Protein AF-A0A4U1CIT0-F1 (afdb_monomer)

Organism: NCBI:txid2571272

Mean predicted aligned error: 19.29 Å

Sequence (82 aa):
MENHKTPKPGSSEYNIEKTESLTTPKFNSTTERRESGELPATENLNDQSDTQERTTEKGPSKPDLGNERRDDEEQREKLITP

Secondary structure (DSSP, 8-state):
-----PPPTTSTT--GGGTHHHH-------GGGT--SSPPPP--TT------------PPPPP--SSPPPTTHHHHHHTT--

pLDDT: mean 70.43, std 9.64, range [40.16, 84.25]

Structure (mmCIF, N/CA/C/O backbone):
data_AF-A0A4U1CIT0-F1
#
_entry.id   AF-A0A4U1CIT0-F1
#
loop_
_atom_site.group_PDB
_atom_site.id
_atom_site.type_symbol
_atom_site.label_atom_id
_atom_site.label_alt_id
_atom_site.label_comp_id
_atom_site.label_asym_id
_atom_site.label_entity_id
_atom_site.label_seq_id
_atom_site.pdbx_PDB_ins_code
_atom_site.Cartn_x
_atom_site.Cartn_y
_atom_site.Cartn_z
_atom_site.occupancy
_atom_site.B_iso_or_equiv
_atom_site.auth_seq_id
_atom_site.auth_comp_id
_atom_site.auth_asym_id
_atom_site.auth_atom_id
_atom_site.pdbx_PDB_model_num
ATOM 1 N N . MET A 1 1 ? -0.418 -12.460 -2.985 1.00 40.16 1 MET A N 1
ATOM 2 C CA . MET A 1 1 ? -1.345 -11.327 -2.783 1.00 40.16 1 MET A CA 1
ATOM 3 C C . MET A 1 1 ? -2.749 -11.873 -2.930 1.00 40.16 1 MET A C 1
ATOM 5 O O . MET A 1 1 ? -3.055 -12.419 -3.983 1.00 40.16 1 MET A O 1
ATOM 9 N N . GLU A 1 2 ? -3.554 -11.852 -1.870 1.00 48.53 2 GLU A N 1
ATOM 10 C CA . GLU A 1 2 ? -4.959 -12.245 -1.994 1.00 48.53 2 GLU A CA 1
ATOM 11 C C . GLU A 1 2 ? -5.692 -11.220 -2.861 1.00 48.53 2 GLU A C 1
ATOM 13 O O . GLU A 1 2 ? -5.602 -10.015 -2.638 1.00 48.53 2 GLU 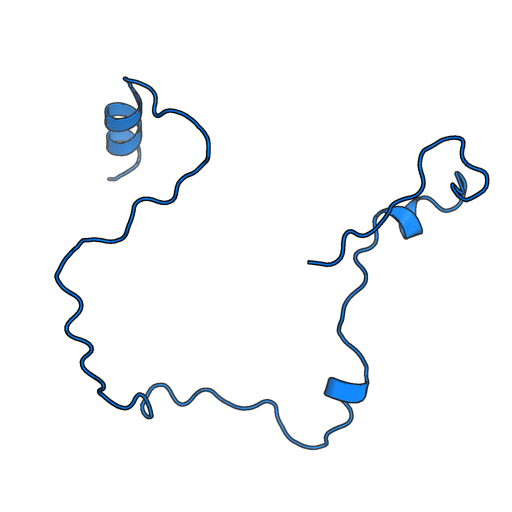A O 1
ATOM 18 N N . ASN A 1 3 ? -6.401 -11.707 -3.875 1.00 52.69 3 ASN A N 1
ATOM 19 C CA . ASN A 1 3 ? -7.220 -10.881 -4.748 1.00 52.69 3 ASN A CA 1
ATOM 20 C C . ASN A 1 3 ? -8.425 -10.364 -3.953 1.00 52.69 3 ASN A C 1
ATOM 22 O O . ASN A 1 3 ? -9.424 -11.071 -3.800 1.00 52.69 3 ASN A O 1
ATOM 26 N N . HIS A 1 4 ? -8.332 -9.144 -3.427 1.00 60.16 4 HIS A N 1
ATOM 27 C CA . HIS A 1 4 ? -9.453 -8.486 -2.768 1.00 60.16 4 HIS A CA 1
ATOM 28 C C . HIS A 1 4 ? -10.568 -8.250 -3.799 1.00 60.16 4 HIS A C 1
ATOM 30 O O . HIS A 1 4 ? -10.455 -7.407 -4.684 1.00 60.16 4 HIS A O 1
ATOM 36 N N . LYS A 1 5 ? -11.635 -9.052 -3.720 1.00 67.25 5 LYS A N 1
ATOM 37 C CA . LYS A 1 5 ? -12.796 -8.953 -4.610 1.00 67.25 5 LYS A CA 1
ATOM 38 C C . LYS A 1 5 ? -13.667 -7.783 -4.174 1.00 67.25 5 LYS A C 1
ATOM 40 O O . LYS A 1 5 ? -14.548 -7.950 -3.337 1.00 67.25 5 LYS A O 1
ATOM 45 N N . THR A 1 6 ? -13.436 -6.611 -4.748 1.00 73.38 6 THR A N 1
ATOM 46 C CA . THR A 1 6 ? -14.430 -5.540 -4.704 1.00 73.38 6 THR A CA 1
ATOM 47 C C . THR A 1 6 ? -15.686 -6.024 -5.447 1.00 73.38 6 THR A C 1
ATOM 49 O O . THR A 1 6 ? -15.564 -6.476 -6.592 1.00 73.38 6 THR A O 1
ATOM 52 N N . PRO A 1 7 ? -16.881 -5.993 -4.828 1.00 78.69 7 PRO A N 1
ATOM 53 C CA . PRO A 1 7 ? -18.128 -6.350 -5.493 1.00 78.69 7 PRO A CA 1
ATOM 54 C C . PRO A 1 7 ? -18.315 -5.563 -6.790 1.00 78.69 7 PRO A C 1
ATOM 56 O O . PRO A 1 7 ? -17.984 -4.378 -6.869 1.00 78.69 7 PRO A O 1
ATOM 59 N N . LYS A 1 8 ? -18.862 -6.213 -7.821 1.00 81.25 8 LYS A N 1
ATOM 60 C CA . LYS A 1 8 ? -19.155 -5.535 -9.088 1.00 81.25 8 LYS A CA 1
ATOM 61 C C . LYS A 1 8 ? -20.310 -4.543 -8.894 1.00 81.25 8 LYS A C 1
ATOM 63 O O . LYS A 1 8 ? -21.278 -4.894 -8.207 1.00 81.25 8 LYS A O 1
ATOM 68 N N . PRO A 1 9 ? -20.261 -3.357 -9.524 1.00 78.12 9 PRO A N 1
ATOM 69 C CA . PRO A 1 9 ? -21.380 -2.422 -9.505 1.00 78.12 9 PRO A CA 1
ATOM 70 C C . PRO A 1 9 ? -22.637 -3.096 -10.073 1.00 78.12 9 PRO A C 1
ATOM 72 O O . PRO A 1 9 ? -22.573 -3.785 -11.091 1.00 78.12 9 PRO A O 1
ATOM 75 N N . GLY A 1 10 ? -23.766 -2.944 -9.376 1.00 74.62 10 GLY A N 1
ATOM 76 C CA . GLY A 1 10 ? -25.037 -3.597 -9.717 1.00 74.62 10 GLY A CA 1
ATOM 77 C C . GLY A 1 10 ? -25.240 -4.998 -9.123 1.00 74.62 10 GLY A C 1
ATOM 78 O O . GLY A 1 10 ? -26.302 -5.583 -9.317 1.00 74.62 10 GLY A O 1
ATOM 79 N N . SER A 1 11 ? -24.266 -5.543 -8.385 1.00 83.06 11 SER A N 1
ATOM 80 C CA . SER A 1 11 ? -24.492 -6.741 -7.562 1.00 83.06 11 SER A CA 1
ATOM 81 C C . SER A 1 11 ? -25.236 -6.393 -6.271 1.00 83.06 11 SER A C 1
ATOM 83 O O . SER A 1 11 ? -25.111 -5.284 -5.757 1.00 83.06 11 SER A O 1
ATOM 85 N N . SER A 1 12 ? -25.963 -7.358 -5.703 1.00 80.69 12 SER A N 1
ATOM 86 C CA . SER A 1 12 ? -26.627 -7.207 -4.398 1.00 80.69 12 SER A CA 1
ATOM 87 C C . SER A 1 12 ? -25.651 -6.940 -3.245 1.00 80.69 12 SER A C 1
ATOM 89 O O . SER A 1 12 ? -26.054 -6.444 -2.200 1.00 80.69 12 SER A O 1
ATOM 91 N N . GLU A 1 13 ? -24.372 -7.270 -3.432 1.00 80.88 13 GLU A N 1
ATOM 92 C CA . GLU A 1 13 ? -23.289 -7.048 -2.470 1.00 80.88 13 GLU A CA 1
ATOM 93 C C . GLU A 1 13 ? -22.644 -5.653 -2.608 1.00 80.88 13 GLU A C 1
ATOM 95 O O . GLU A 1 13 ? -21.877 -5.240 -1.738 1.00 80.88 13 GLU A O 1
ATOM 100 N N . TYR A 1 14 ? -22.942 -4.905 -3.680 1.00 80.75 14 TYR A N 1
ATOM 101 C CA . TYR A 1 14 ? -22.411 -3.561 -3.916 1.00 80.75 14 TYR A CA 1
ATOM 102 C C . TYR A 1 14 ? -23.303 -2.501 -3.264 1.00 80.75 14 TYR A C 1
ATOM 104 O O . TYR A 1 14 ? -24.367 -2.155 -3.778 1.00 80.75 14 TYR A O 1
ATOM 112 N N . ASN A 1 15 ? -22.856 -1.961 -2.131 1.00 82.38 15 ASN A N 1
ATOM 113 C CA . ASN A 1 15 ? -23.573 -0.904 -1.426 1.00 82.38 15 ASN A CA 1
ATOM 114 C C . ASN A 1 15 ? -23.132 0.489 -1.912 1.00 82.38 15 ASN A C 1
ATOM 116 O O . ASN A 1 15 ? -22.036 0.949 -1.590 1.00 82.38 15 ASN A O 1
ATOM 120 N N . ILE A 1 16 ? -24.019 1.165 -2.647 1.00 80.38 16 ILE A N 1
ATOM 121 C CA . ILE A 1 16 ? -23.801 2.513 -3.201 1.00 80.38 16 ILE A CA 1
ATOM 122 C C . ILE A 1 16 ? -23.689 3.572 -2.092 1.00 80.38 16 ILE A C 1
ATOM 124 O O . ILE A 1 16 ? -22.978 4.557 -2.250 1.00 80.38 16 ILE A O 1
ATOM 128 N N . GLU A 1 17 ? -24.344 3.373 -0.949 1.00 84.25 17 GLU A N 1
ATOM 129 C CA . GLU A 1 17 ? -24.299 4.319 0.173 1.00 84.25 17 GLU A CA 1
ATOM 130 C C . GLU A 1 17 ? -23.017 4.181 1.010 1.00 84.25 17 GLU A C 1
ATOM 132 O O . GLU A 1 17 ? -22.701 5.058 1.809 1.00 84.25 17 GLU A O 1
ATOM 137 N N . LYS A 1 18 ? -22.267 3.080 0.850 1.00 78.69 18 LYS A N 1
ATOM 138 C CA . LYS A 1 18 ? -21.060 2.768 1.639 1.00 78.69 18 LYS A CA 1
ATOM 139 C C . LYS A 1 18 ? -19.857 2.429 0.761 1.00 78.69 18 LYS A C 1
ATOM 141 O O . LYS A 1 18 ? -19.144 1.451 1.004 1.00 78.69 18 LYS A O 1
ATOM 146 N N . THR A 1 19 ? -19.599 3.267 -0.240 1.00 76.81 19 THR A N 1
ATOM 147 C CA . THR A 1 19 ? -18.491 3.094 -1.196 1.00 76.81 19 THR A CA 1
ATOM 148 C C . THR A 1 19 ? -17.108 3.161 -0.559 1.00 7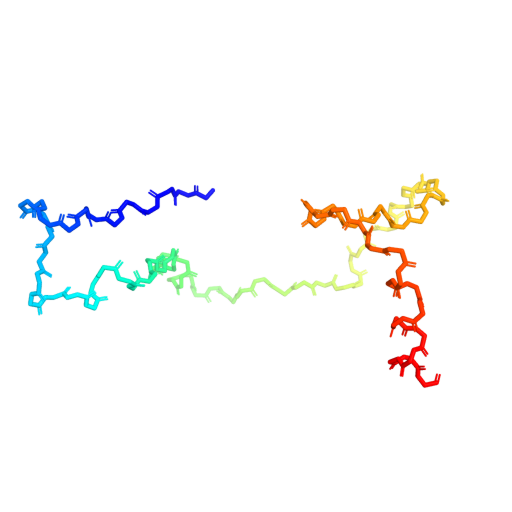6.81 19 THR A C 1
ATOM 150 O O . THR A 1 19 ? -16.172 2.565 -1.082 1.00 76.81 19 THR A O 1
ATOM 153 N N . GLU A 1 20 ? -16.969 3.835 0.584 1.00 74.50 20 GLU A N 1
ATOM 154 C CA . GLU A 1 20 ? -15.698 3.954 1.311 1.00 74.50 20 GLU A CA 1
ATOM 155 C C . GLU A 1 20 ? -15.144 2.583 1.721 1.00 74.50 20 GLU A C 1
ATOM 157 O O . GLU A 1 20 ? -13.947 2.335 1.626 1.00 74.50 20 GLU A O 1
ATOM 162 N N . SER A 1 21 ? -16.024 1.645 2.083 1.00 71.69 21 SER A N 1
ATOM 163 C CA . SER A 1 21 ? -15.629 0.290 2.492 1.00 71.69 21 SER A CA 1
ATOM 164 C C . SER A 1 21 ? -15.139 -0.598 1.341 1.00 71.69 21 SER A C 1
ATOM 166 O O . SER A 1 21 ? -14.532 -1.643 1.575 1.00 71.69 21 SER A O 1
ATOM 168 N N . LEU A 1 22 ? -15.393 -0.192 0.092 1.00 72.81 22 LEU A N 1
ATOM 169 C CA . LEU A 1 22 ? -15.010 -0.933 -1.112 1.00 72.81 22 LEU A CA 1
ATOM 170 C C . LEU A 1 22 ? -13.554 -0.677 -1.515 1.00 72.81 22 LEU A C 1
ATOM 172 O O . LEU A 1 22 ? -12.934 -1.527 -2.154 1.00 72.81 22 LEU A O 1
ATOM 176 N N . THR A 1 23 ? -13.015 0.491 -1.164 1.00 72.75 23 THR A N 1
ATOM 177 C CA . THR A 1 23 ? -11.661 0.921 -1.541 1.00 72.75 23 THR A CA 1
ATOM 178 C C . THR A 1 23 ? -10.687 0.902 -0.372 1.00 72.75 23 THR A C 1
ATOM 180 O O . THR A 1 23 ? -9.480 1.008 -0.588 1.00 72.75 23 THR A O 1
ATOM 183 N N . THR A 1 24 ? -11.175 0.735 0.860 1.00 70.00 24 THR A N 1
ATOM 184 C CA . THR A 1 24 ? -10.310 0.611 2.032 1.00 70.00 24 THR A CA 1
ATOM 185 C C . THR A 1 24 ? -9.445 -0.645 1.933 1.00 70.00 24 THR A C 1
ATOM 187 O O . THR A 1 24 ? -9.989 -1.756 1.899 1.00 70.00 24 THR A O 1
ATOM 190 N N . PRO A 1 25 ? -8.106 -0.510 1.924 1.00 70.00 25 PRO A N 1
ATOM 191 C CA . PRO A 1 25 ? -7.230 -1.663 1.992 1.00 70.00 25 PRO A CA 1
ATOM 192 C C . PRO A 1 25 ? -7.445 -2.358 3.337 1.00 70.00 25 PRO A C 1
ATOM 194 O O . PRO A 1 25 ? -7.424 -1.726 4.395 1.00 70.00 25 PRO A O 1
ATOM 197 N N . LYS A 1 26 ? -7.645 -3.676 3.311 1.00 68.69 26 LYS A N 1
ATOM 198 C CA . LYS A 1 26 ? -7.620 -4.462 4.543 1.00 68.69 26 LYS A CA 1
ATOM 199 C C . LYS A 1 26 ? -6.174 -4.525 5.014 1.00 68.69 26 LYS A C 1
ATOM 201 O O . LYS A 1 26 ? -5.341 -5.189 4.403 1.00 68.69 26 LYS A O 1
ATOM 206 N N . PHE A 1 27 ? -5.863 -3.808 6.086 1.00 67.94 27 PHE A N 1
ATOM 207 C CA . PHE A 1 27 ? -4.560 -3.923 6.720 1.00 67.94 27 PHE A CA 1
ATOM 208 C C . PHE A 1 27 ? -4.432 -5.324 7.326 1.00 67.94 27 PHE A C 1
ATOM 210 O O . PHE A 1 27 ? -5.224 -5.712 8.180 1.00 67.94 27 PHE A O 1
ATOM 217 N N . ASN A 1 28 ? -3.398 -6.069 6.934 1.00 62.12 28 ASN A N 1
ATOM 218 C CA . ASN A 1 28 ? -3.053 -7.353 7.557 1.00 62.12 28 ASN A CA 1
ATOM 219 C C . ASN A 1 28 ? -2.414 -7.181 8.950 1.00 62.12 28 ASN A C 1
ATOM 221 O O . ASN A 1 28 ? -1.808 -8.119 9.470 1.00 62.12 28 ASN A O 1
ATOM 225 N N . SER A 1 29 ? -2.486 -5.987 9.548 1.00 61.06 29 SER A N 1
ATOM 226 C CA . SER A 1 29 ? -2.012 -5.729 10.904 1.00 61.06 29 SER A CA 1
ATOM 227 C C . SER A 1 29 ? -3.027 -6.286 11.900 1.00 61.06 29 SER A C 1
ATOM 229 O O . SER A 1 29 ? -3.918 -5.574 12.360 1.00 61.06 29 SER A O 1
ATOM 231 N N . THR A 1 30 ? -2.923 -7.573 12.207 1.00 63.47 30 THR A N 1
ATOM 232 C CA . THR A 1 30 ? -3.628 -8.153 13.349 1.00 63.47 30 THR A CA 1
ATOM 233 C C . THR A 1 30 ? -3.040 -7.590 14.645 1.00 63.47 30 THR A C 1
ATOM 235 O O . THR A 1 30 ? -1.829 -7.367 14.741 1.00 63.47 30 THR A O 1
ATOM 238 N N . THR A 1 31 ? -3.889 -7.348 15.649 1.00 62.34 31 THR A N 1
ATOM 239 C CA . THR A 1 31 ? -3.462 -6.946 17.004 1.00 62.34 31 THR A CA 1
ATOM 240 C C . THR A 1 31 ? -2.523 -7.982 17.620 1.00 62.34 31 THR A C 1
ATOM 242 O O . THR A 1 31 ? -1.621 -7.624 18.361 1.00 62.34 31 THR A O 1
ATOM 245 N N . GLU A 1 32 ? -2.647 -9.241 17.201 1.00 59.84 32 GLU A N 1
ATOM 246 C CA . GLU A 1 32 ? -1.782 -10.361 17.577 1.00 59.84 32 GLU A CA 1
ATOM 247 C C . GLU A 1 32 ? -0.283 -10.089 17.343 1.00 59.84 32 GLU A C 1
ATOM 249 O O . GLU A 1 32 ? 0.546 -10.523 18.132 1.00 59.84 32 GLU A O 1
ATOM 254 N N . ARG A 1 33 ? 0.090 -9.288 16.328 1.00 59.94 33 ARG A N 1
ATOM 255 C CA . ARG A 1 33 ? 1.495 -8.868 16.114 1.00 59.94 33 ARG A CA 1
ATOM 256 C C . ARG A 1 33 ? 1.951 -7.694 16.996 1.00 59.94 33 ARG A C 1
ATOM 258 O O . ARG A 1 33 ? 3.089 -7.257 16.872 1.00 59.94 33 ARG A O 1
ATOM 265 N N . ARG A 1 34 ? 1.058 -7.129 17.812 1.00 62.53 34 ARG A N 1
ATOM 266 C CA . ARG A 1 34 ? 1.301 -5.997 18.728 1.00 62.53 34 ARG A CA 1
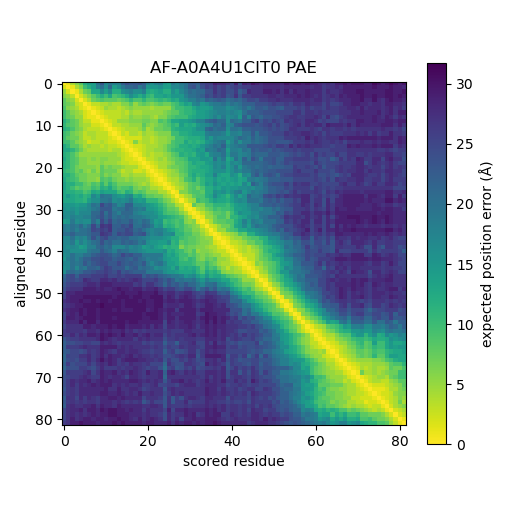ATOM 267 C C . ARG A 1 34 ? 1.131 -6.369 20.203 1.00 62.53 34 ARG A C 1
ATOM 269 O O . ARG A 1 34 ? 1.499 -5.572 21.055 1.00 62.53 34 ARG A O 1
ATOM 276 N N . GLU A 1 35 ? 0.540 -7.526 20.503 1.00 62.84 35 GLU A N 1
ATOM 277 C CA . GLU A 1 35 ? 0.300 -7.993 21.877 1.00 62.84 35 GLU A CA 1
ATOM 278 C C . GLU A 1 35 ? 1.544 -8.589 22.542 1.00 62.84 35 GLU A C 1
ATOM 280 O O . GLU A 1 35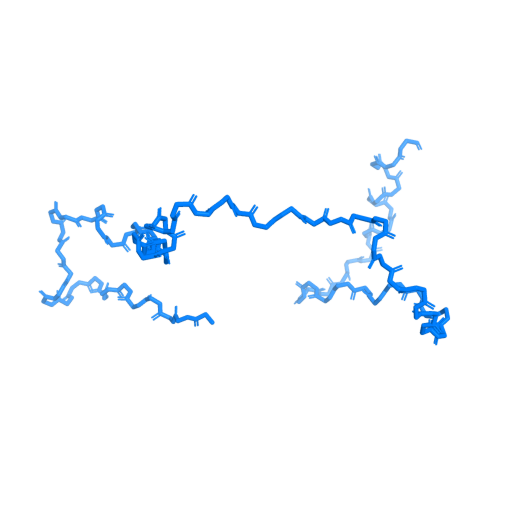 ? 1.576 -8.746 23.763 1.00 62.84 35 GLU A O 1
ATOM 285 N N . SER A 1 36 ? 2.600 -8.877 21.777 1.00 67.19 36 SER A N 1
ATOM 286 C CA . SER A 1 36 ? 3.894 -9.182 22.371 1.00 67.19 36 SER A CA 1
ATOM 287 C C . SER A 1 36 ? 4.419 -7.927 23.074 1.00 67.19 36 SER A C 1
ATOM 289 O O . SER A 1 36 ? 4.667 -6.911 22.433 1.00 67.19 36 SER A O 1
ATOM 291 N N . GLY A 1 37 ? 4.662 -8.002 24.386 1.00 70.56 37 GLY A N 1
ATOM 292 C CA . GLY A 1 37 ? 5.437 -6.982 25.116 1.00 70.56 37 GLY A CA 1
ATOM 293 C C . GLY A 1 37 ? 6.908 -6.899 24.675 1.00 70.56 37 GLY A C 1
ATOM 294 O O . GLY A 1 37 ? 7.688 -6.142 25.249 1.00 70.56 37 GLY A O 1
ATOM 295 N N . GLU A 1 38 ? 7.287 -7.701 23.682 1.00 73.44 38 GLU A N 1
ATOM 296 C CA . GLU A 1 38 ? 8.585 -7.717 23.031 1.00 73.44 38 GLU A CA 1
ATOM 297 C C . GLU A 1 38 ? 8.655 -6.624 21.958 1.00 73.44 38 GLU A C 1
ATOM 299 O O . GLU A 1 38 ? 7.724 -6.426 21.173 1.00 73.44 38 GLU A O 1
ATOM 304 N N . LEU A 1 39 ? 9.769 -5.891 21.948 1.00 77.56 39 LEU A N 1
ATOM 305 C CA . LEU A 1 39 ? 10.046 -4.887 20.926 1.00 77.56 39 LEU A CA 1
ATOM 306 C C . LEU A 1 39 ? 10.211 -5.572 19.559 1.00 77.56 39 LEU A C 1
ATOM 308 O O . LEU A 1 39 ? 10.707 -6.698 19.502 1.00 77.56 39 LEU A O 1
ATOM 312 N N . PRO A 1 40 ? 9.837 -4.912 18.447 1.00 76.38 40 PRO A N 1
ATOM 313 C CA . PRO A 1 40 ? 10.122 -5.452 17.124 1.00 76.38 40 PRO A CA 1
ATOM 314 C C . PRO A 1 40 ? 11.624 -5.717 16.980 1.00 76.38 40 PRO A C 1
ATOM 316 O O . PRO A 1 40 ? 12.447 -4.935 17.463 1.00 76.38 40 PRO A O 1
ATOM 319 N N . ALA A 1 41 ? 11.970 -6.810 16.301 1.00 79.75 41 ALA A N 1
ATOM 320 C CA . ALA A 1 41 ? 13.360 -7.173 16.070 1.00 79.75 41 ALA A CA 1
ATOM 321 C C . ALA A 1 41 ? 14.110 -6.029 15.367 1.00 79.75 41 ALA A C 1
ATOM 323 O O . ALA A 1 41 ? 13.649 -5.495 14.356 1.00 79.75 41 ALA A O 1
ATOM 324 N N . THR A 1 42 ? 15.272 -5.658 15.901 1.00 80.25 42 THR A N 1
ATOM 325 C CA . THR A 1 42 ? 16.196 -4.730 15.245 1.00 80.25 42 THR A CA 1
ATOM 326 C C . THR A 1 42 ? 17.102 -5.517 14.309 1.00 80.25 42 THR A C 1
ATOM 328 O O . THR A 1 42 ? 17.776 -6.446 14.754 1.00 80.25 42 THR A O 1
ATOM 331 N N . GLU A 1 43 ? 17.151 -5.146 13.032 1.00 77.81 43 GLU A N 1
ATOM 332 C CA . GLU A 1 43 ? 18.122 -5.717 12.099 1.00 77.81 43 GLU A CA 1
ATOM 333 C C . GLU A 1 43 ? 19.529 -5.214 12.455 1.00 77.81 43 GLU A C 1
ATOM 335 O O . GLU A 1 43 ? 19.815 -4.016 12.383 1.00 77.81 43 GLU A O 1
ATOM 340 N N . ASN A 1 44 ? 20.406 -6.124 12.884 1.00 83.00 44 ASN A N 1
ATOM 341 C CA . ASN A 1 44 ? 21.810 -5.813 13.117 1.00 83.00 44 ASN A CA 1
ATOM 342 C C . ASN A 1 44 ? 22.569 -5.892 11.788 1.00 83.00 44 ASN A C 1
ATOM 344 O O . ASN A 1 44 ? 22.959 -6.971 11.351 1.00 83.00 44 ASN A O 1
ATOM 348 N N . LEU A 1 45 ? 22.809 -4.736 11.170 1.00 77.75 45 LEU A N 1
ATOM 349 C CA . LEU A 1 45 ? 23.546 -4.614 9.905 1.00 77.75 45 LEU A CA 1
ATOM 350 C C . LEU A 1 45 ? 24.988 -5.148 9.972 1.00 77.75 45 LEU A C 1
ATOM 352 O O . LEU A 1 45 ? 25.583 -5.404 8.932 1.00 77.75 45 LEU A O 1
ATOM 356 N N . ASN A 1 46 ? 25.544 -5.333 11.173 1.00 80.62 46 ASN A N 1
ATOM 357 C CA . ASN A 1 46 ? 26.882 -5.897 11.359 1.00 80.62 46 ASN A CA 1
ATOM 358 C C . ASN A 1 46 ? 26.876 -7.427 11.512 1.00 80.62 46 ASN A C 1
ATOM 360 O O . ASN A 1 46 ? 27.945 -8.025 11.543 1.00 80.62 46 ASN A O 1
ATOM 364 N N . ASP A 1 47 ? 25.701 -8.053 11.635 1.00 73.25 47 ASP A N 1
ATOM 365 C CA . ASP A 1 47 ? 25.535 -9.512 11.744 1.00 73.25 47 ASP A CA 1
ATOM 366 C C . ASP A 1 47 ? 25.227 -10.148 10.379 1.00 73.25 47 ASP A C 1
ATOM 368 O O . ASP A 1 47 ? 24.613 -11.210 10.264 1.00 73.25 47 ASP A O 1
ATOM 372 N N . GLN A 1 48 ? 25.636 -9.470 9.306 1.00 69.69 48 GLN A N 1
ATOM 373 C CA . GLN A 1 48 ? 25.692 -10.089 7.996 1.00 69.69 48 GLN A CA 1
ATOM 374 C C . GLN A 1 48 ? 26.877 -11.049 8.017 1.00 69.69 48 GLN A C 1
ATOM 376 O O . GLN A 1 48 ? 28.032 -10.635 7.956 1.00 69.69 48 GLN A O 1
ATOM 381 N N . SER A 1 49 ? 26.603 -12.349 8.135 1.00 68.12 49 SER A N 1
ATOM 382 C CA . SER A 1 49 ? 27.607 -13.348 7.794 1.00 68.12 49 SER A CA 1
ATOM 383 C C . SER A 1 49 ? 28.101 -13.036 6.384 1.00 68.12 49 SER A C 1
ATOM 385 O O . SER A 1 49 ? 27.288 -12.997 5.457 1.00 68.12 49 SER A O 1
ATOM 387 N N . ASP A 1 50 ? 29.410 -12.831 6.226 1.00 60.22 50 ASP A N 1
ATOM 388 C CA . ASP A 1 50 ? 30.095 -12.708 4.936 1.00 60.22 50 ASP A CA 1
ATOM 389 C C . ASP A 1 50 ? 30.030 -14.042 4.170 1.00 60.22 50 ASP A C 1
ATOM 391 O O . ASP A 1 50 ? 31.036 -14.676 3.845 1.00 60.22 50 ASP A O 1
ATOM 395 N N . THR A 1 51 ? 28.831 -14.519 3.858 1.00 61.69 51 THR A N 1
ATOM 396 C CA . THR A 1 51 ? 28.629 -15.430 2.745 1.00 61.69 51 THR A CA 1
ATOM 397 C C . THR A 1 51 ? 28.857 -14.607 1.491 1.00 61.69 51 THR A C 1
ATOM 399 O O . THR A 1 51 ? 27.932 -14.043 0.913 1.00 61.69 51 THR A O 1
ATOM 402 N N . GLN A 1 52 ? 30.123 -14.524 1.077 1.00 57.69 52 GLN A N 1
ATOM 403 C CA . GLN A 1 52 ? 30.476 -14.198 -0.295 1.00 57.69 52 GLN A CA 1
ATOM 404 C C . GLN A 1 52 ? 29.899 -15.295 -1.195 1.00 57.69 52 GLN A C 1
ATOM 406 O O . GLN A 1 52 ? 30.596 -16.217 -1.623 1.00 57.69 52 GLN A O 1
ATOM 411 N N . GLU A 1 53 ? 28.605 -15.213 -1.499 1.00 58.41 53 GLU A N 1
ATOM 412 C CA . GLU A 1 53 ? 28.133 -15.753 -2.758 1.00 58.41 53 GLU A CA 1
ATOM 413 C C . GLU A 1 53 ? 28.960 -15.056 -3.835 1.00 58.41 53 GLU A C 1
ATOM 415 O O . GLU A 1 53 ? 28.936 -13.831 -3.962 1.00 58.41 53 GLU A O 1
ATOM 420 N N . ARG A 1 54 ? 29.750 -15.833 -4.586 1.00 55.53 54 ARG A N 1
ATOM 421 C CA . ARG A 1 54 ? 30.324 -15.383 -5.854 1.00 55.53 54 ARG A CA 1
ATOM 422 C C . ARG A 1 54 ? 29.158 -15.047 -6.776 1.00 55.53 54 ARG A C 1
ATOM 424 O O . ARG A 1 54 ? 28.749 -15.864 -7.599 1.00 55.53 54 ARG A O 1
ATOM 431 N N . THR A 1 55 ? 28.621 -13.846 -6.638 1.00 53.72 55 THR A N 1
ATOM 432 C CA . THR A 1 55 ? 27.804 -13.232 -7.661 1.00 53.72 55 THR A CA 1
ATOM 433 C C . THR A 1 55 ? 28.753 -13.034 -8.833 1.00 53.72 55 THR A C 1
ATOM 435 O O . THR A 1 55 ? 29.647 -12.194 -8.827 1.00 53.72 55 THR A O 1
ATOM 438 N N . THR A 1 56 ? 28.650 -13.904 -9.839 1.00 57.50 56 THR A N 1
ATOM 439 C CA . THR A 1 56 ? 29.161 -13.559 -11.165 1.00 57.50 56 THR A CA 1
ATOM 440 C C . THR A 1 56 ? 28.653 -12.157 -11.459 1.00 57.50 56 THR A C 1
ATOM 442 O O .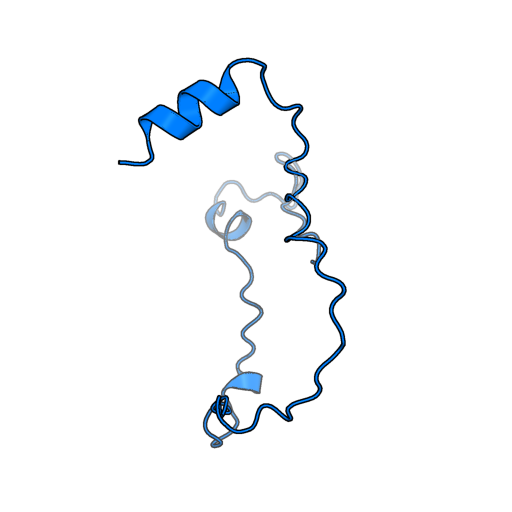 THR A 1 56 ? 27.445 -11.952 -11.334 1.00 57.50 56 THR A O 1
ATOM 445 N N . GLU A 1 57 ? 29.547 -11.227 -11.799 1.00 53.47 57 GLU A N 1
ATOM 446 C CA . GLU A 1 57 ? 29.251 -9.842 -12.182 1.00 53.47 57 GLU A CA 1
ATOM 447 C C . GLU A 1 57 ? 28.384 -9.798 -13.455 1.00 53.47 57 GLU A C 1
ATOM 449 O O . GLU A 1 57 ? 28.773 -9.326 -14.518 1.00 53.47 57 GLU A O 1
ATOM 454 N N . LYS A 1 58 ? 27.171 -10.334 -13.386 1.00 58.56 58 LYS A N 1
ATOM 455 C CA . LYS A 1 58 ? 26.072 -9.884 -14.209 1.00 58.56 58 LYS A CA 1
ATOM 456 C C . LYS A 1 58 ? 25.522 -8.697 -13.451 1.00 58.56 58 LYS A C 1
ATOM 458 O O . LYS A 1 58 ? 24.959 -8.864 -12.372 1.00 58.56 58 LYS A O 1
ATOM 463 N N . GLY A 1 59 ? 25.733 -7.505 -14.006 1.00 58.12 59 GLY A N 1
ATOM 464 C CA . GLY A 1 59 ? 25.070 -6.295 -13.533 1.00 58.12 59 GLY A CA 1
ATOM 465 C C . GLY A 1 59 ? 23.570 -6.539 -13.319 1.00 58.12 59 GLY A C 1
ATOM 466 O O . GLY A 1 59 ? 23.019 -7.489 -13.890 1.00 58.12 59 GLY A O 1
ATOM 467 N N . PRO A 1 60 ? 22.913 -5.713 -12.487 1.00 66.00 60 PRO A N 1
ATOM 468 C CA . PRO A 1 60 ? 21.521 -5.922 -12.108 1.00 66.00 60 PRO A CA 1
ATOM 469 C C . PRO A 1 60 ? 20.678 -6.209 -13.351 1.00 66.00 60 PRO A C 1
ATOM 471 O O . PRO A 1 60 ? 20.760 -5.487 -14.350 1.00 66.00 60 PRO A O 1
ATOM 474 N N . SER A 1 61 ? 19.899 -7.293 -13.311 1.00 69.94 61 SER A N 1
ATOM 475 C CA . SER A 1 61 ? 18.940 -7.577 -14.372 1.00 69.94 61 SER A CA 1
ATOM 476 C C . SER A 1 61 ? 18.038 -6.360 -14.513 1.00 69.94 61 SER A C 1
ATOM 478 O O . SER A 1 61 ? 17.439 -5.926 -13.525 1.00 69.94 61 SER A O 1
ATOM 480 N N . LYS A 1 62 ? 17.968 -5.789 -15.719 1.00 71.50 62 LYS A N 1
ATOM 481 C CA . LYS A 1 62 ? 17.079 -4.656 -15.975 1.00 71.50 62 LYS A CA 1
ATOM 482 C C . LYS A 1 62 ? 15.653 -5.081 -15.603 1.00 71.50 62 LYS A C 1
ATOM 484 O O . LYS A 1 62 ? 15.240 -6.157 -16.043 1.00 71.50 62 LYS A O 1
ATOM 489 N N . PRO A 1 63 ? 14.931 -4.300 -14.781 1.00 66.81 63 PRO A N 1
ATOM 490 C CA . PRO A 1 63 ? 13.557 -4.626 -14.439 1.00 66.81 63 PRO A CA 1
ATOM 491 C C . PRO A 1 63 ? 12.730 -4.661 -15.724 1.00 66.81 63 PRO A C 1
ATOM 493 O O . PRO A 1 63 ? 12.773 -3.720 -16.518 1.00 66.81 63 PRO A O 1
ATOM 496 N N . ASP A 1 64 ? 12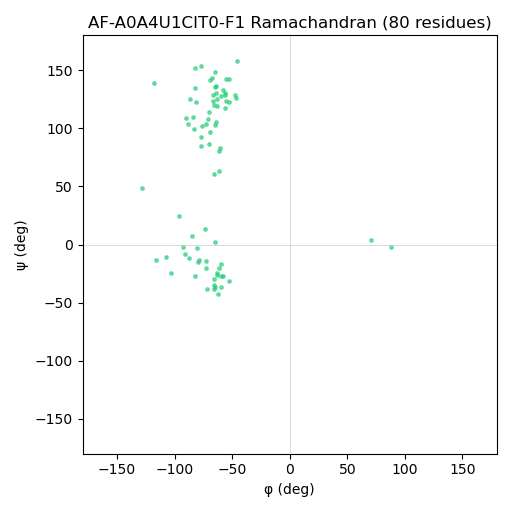.011 -5.760 -15.938 1.00 76.62 64 ASP A N 1
ATOM 497 C CA . ASP A 1 64 ? 11.056 -5.864 -17.035 1.00 76.62 64 ASP A CA 1
ATOM 498 C C . ASP A 1 64 ? 9.804 -5.069 -16.655 1.00 76.62 64 ASP A C 1
ATOM 500 O O . ASP A 1 64 ? 9.001 -5.487 -15.820 1.00 76.62 64 ASP A O 1
ATOM 504 N N . LEU A 1 65 ? 9.685 -3.870 -17.224 1.00 78.88 65 LEU A N 1
ATOM 505 C CA . LEU A 1 65 ? 8.560 -2.964 -16.996 1.00 78.88 65 LEU A CA 1
ATOM 506 C C . LEU A 1 65 ? 7.368 -3.271 -17.921 1.00 78.88 65 LEU A C 1
ATOM 508 O O . LEU A 1 65 ? 6.412 -2.495 -17.952 1.00 78.88 65 LEU A O 1
ATOM 512 N N . GLY A 1 66 ? 7.419 -4.372 -18.683 1.00 78.38 66 GLY A N 1
ATOM 513 C CA . GLY A 1 66 ? 6.333 -4.847 -19.543 1.00 78.38 66 GLY A CA 1
ATOM 514 C C . GLY A 1 66 ? 6.063 -3.989 -20.782 1.00 78.38 66 GLY A C 1
ATOM 515 O O . GLY A 1 66 ? 5.125 -4.276 -21.521 1.00 78.38 66 GLY A O 1
ATOM 516 N N . ASN A 1 67 ? 6.865 -2.948 -21.017 1.00 80.00 67 ASN A N 1
ATOM 517 C CA . ASN A 1 67 ? 6.777 -2.081 -22.185 1.00 80.00 67 ASN A CA 1
ATOM 518 C C . ASN A 1 67 ? 8.072 -2.167 -22.988 1.00 80.00 67 ASN A C 1
ATOM 520 O O . ASN A 1 67 ? 9.165 -2.152 -22.418 1.00 80.00 67 ASN A O 1
ATOM 524 N N . GLU A 1 68 ? 7.947 -2.208 -24.313 1.00 81.69 68 GLU A N 1
ATOM 525 C CA . GLU A 1 68 ? 9.105 -2.079 -25.189 1.00 81.69 68 GLU A CA 1
ATOM 526 C C . GLU A 1 68 ? 9.711 -0.681 -25.044 1.00 81.69 68 GLU A C 1
ATOM 528 O O . GLU A 1 68 ? 9.008 0.335 -24.998 1.00 81.69 68 GLU A O 1
ATOM 533 N N . ARG A 1 69 ? 11.040 -0.650 -24.946 1.00 77.12 69 ARG A N 1
ATOM 534 C CA . ARG A 1 69 ? 11.818 0.583 -24.870 1.00 77.12 69 ARG A CA 1
ATOM 535 C C . ARG A 1 69 ? 11.646 1.358 -26.175 1.00 77.12 69 ARG A C 1
ATOM 537 O O . ARG A 1 69 ? 11.713 0.765 -27.250 1.00 77.12 69 ARG A O 1
ATOM 544 N N . ARG A 1 70 ? 11.444 2.673 -26.091 1.00 82.25 70 ARG A N 1
ATOM 545 C CA . ARG A 1 70 ? 11.359 3.524 -27.291 1.00 82.25 70 ARG A CA 1
ATOM 546 C C . ARG A 1 70 ? 12.756 3.890 -27.789 1.00 82.25 70 ARG A C 1
ATOM 548 O O . ARG A 1 70 ? 13.691 4.003 -26.995 1.00 82.25 70 ARG A O 1
ATOM 555 N N . ASP A 1 71 ? 12.888 4.132 -29.091 1.00 82.19 71 ASP A N 1
ATOM 556 C CA . ASP A 1 71 ? 14.175 4.458 -29.728 1.00 82.19 71 ASP A CA 1
ATOM 557 C C . ASP A 1 71 ? 14.833 5.732 -29.159 1.00 82.19 71 ASP A C 1
ATOM 559 O O . ASP A 1 71 ? 16.056 5.865 -29.162 1.00 82.19 71 ASP A O 1
ATOM 563 N N . ASP A 1 72 ? 14.039 6.667 -28.632 1.00 82.38 72 ASP A N 1
ATOM 564 C CA . ASP A 1 72 ? 14.486 7.961 -28.102 1.00 82.38 72 ASP A CA 1
ATOM 565 C C . ASP A 1 72 ? 14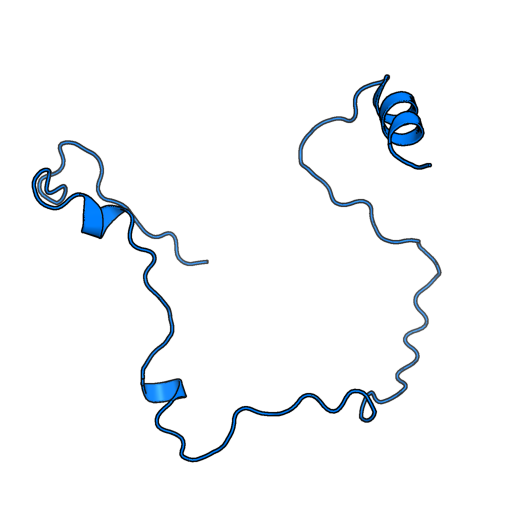.769 7.957 -26.588 1.00 82.38 72 ASP A C 1
ATOM 567 O O . ASP A 1 72 ? 15.205 8.963 -26.021 1.00 82.38 72 ASP A O 1
ATOM 571 N N . GLU A 1 73 ? 14.555 6.830 -25.909 1.00 77.56 73 GLU A N 1
ATOM 572 C CA . GLU A 1 73 ? 14.590 6.750 -24.447 1.00 77.56 73 GLU A CA 1
ATOM 573 C C . GLU A 1 73 ? 15.995 7.011 -23.874 1.00 77.56 73 GLU A C 1
ATOM 575 O O . GLU A 1 73 ? 16.134 7.704 -22.868 1.00 77.56 73 GLU A O 1
ATOM 580 N N . GLU A 1 74 ? 17.055 6.593 -24.578 1.00 77.94 74 GLU A N 1
ATOM 581 C CA . GLU A 1 74 ? 18.447 6.854 -24.168 1.00 77.94 74 GLU A CA 1
ATOM 582 C C . GLU A 1 74 ? 18.806 8.344 -24.176 1.00 77.94 74 GLU A C 1
ATOM 584 O O . GLU A 1 74 ? 19.571 8.820 -23.337 1.00 77.94 74 GLU A O 1
ATOM 589 N N . GLN A 1 75 ? 18.272 9.093 -25.142 1.00 76.62 75 GLN A N 1
ATOM 590 C CA . GLN A 1 75 ? 18.517 10.529 -25.232 1.00 76.62 75 GLN A CA 1
ATOM 591 C C . GLN A 1 75 ? 17.765 11.264 -24.123 1.00 76.62 75 GLN A C 1
ATOM 593 O O . GLN A 1 75 ? 18.310 12.185 -23.522 1.00 76.62 75 GLN A O 1
ATOM 598 N N . ARG A 1 76 ? 16.545 10.816 -23.804 1.00 74.88 76 ARG A N 1
ATOM 599 C CA . ARG A 1 76 ? 15.723 11.385 -22.730 1.00 74.88 76 ARG A CA 1
ATOM 600 C C . ARG A 1 76 ? 16.331 11.161 -21.347 1.00 74.88 76 ARG A C 1
ATOM 602 O O . ARG A 1 76 ? 16.285 12.075 -20.533 1.00 74.88 76 ARG A O 1
ATOM 609 N N . GLU A 1 77 ? 16.932 9.999 -21.092 1.00 75.06 77 GLU A N 1
ATOM 610 C CA . GLU A 1 77 ? 17.637 9.713 -19.832 1.00 75.06 77 GLU A CA 1
ATOM 611 C C . GLU A 1 77 ? 18.835 10.660 -19.622 1.00 75.06 77 GLU A C 1
ATOM 613 O O . GLU A 1 77 ? 18.992 11.223 -18.538 1.00 75.06 77 GLU A O 1
ATOM 618 N N . LYS A 1 78 ? 19.622 10.919 -20.679 1.00 75.00 78 LYS A N 1
ATOM 619 C CA . LYS A 1 78 ? 20.793 11.818 -20.638 1.00 75.00 78 LYS A CA 1
ATOM 620 C C . LYS A 1 78 ? 20.444 13.273 -20.317 1.00 75.00 78 LYS A C 1
ATOM 622 O O . LYS A 1 78 ? 21.297 13.979 -19.796 1.00 75.00 78 LYS A O 1
ATOM 627 N N . LEU A 1 79 ? 19.223 13.727 -20.619 1.00 66.62 79 LEU A N 1
ATOM 628 C CA . LEU A 1 79 ? 18.767 15.084 -20.279 1.00 66.62 79 LEU A CA 1
ATOM 629 C C . LEU A 1 79 ? 18.480 15.272 -18.778 1.00 66.62 79 LEU A C 1
ATOM 631 O O . LEU A 1 79 ? 18.393 16.410 -18.325 1.00 66.62 79 LEU A O 1
ATOM 635 N N . ILE A 1 80 ? 18.263 14.186 -18.030 1.00 67.00 80 ILE A N 1
ATOM 636 C CA . ILE A 1 80 ? 17.768 14.235 -16.644 1.00 67.00 80 ILE A CA 1
ATOM 637 C C . ILE A 1 80 ? 18.906 13.983 -15.641 1.00 67.00 80 ILE A C 1
ATOM 639 O O . ILE A 1 80 ? 18.834 14.433 -14.498 1.00 67.00 80 ILE A O 1
ATOM 643 N N . THR A 1 81 ? 19.975 13.301 -16.056 1.0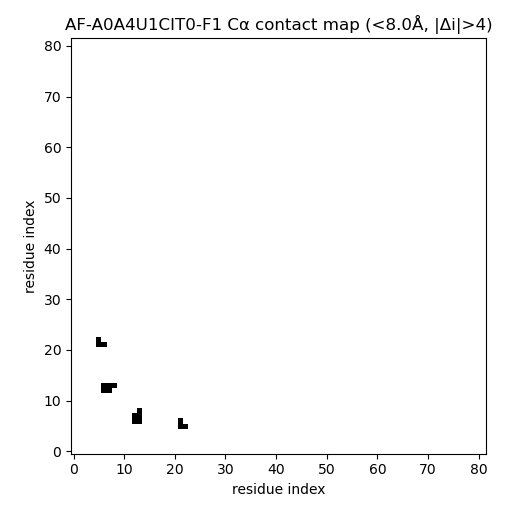0 58.06 81 THR A N 1
ATOM 644 C CA . THR A 1 81 ? 21.230 13.205 -15.294 1.00 58.06 81 THR A CA 1
ATOM 645 C C . THR A 1 81 ? 22.096 14.455 -15.512 1.00 58.06 81 THR A C 1
ATOM 647 O O . THR A 1 81 ? 22.403 14.738 -16.671 1.00 58.06 81 THR A O 1
ATOM 650 N N . PRO A 1 82 ? 22.472 15.200 -14.450 1.00 57.62 82 PRO A N 1
ATOM 651 C CA . PRO A 1 82 ? 23.314 16.396 -14.551 1.00 57.62 82 PRO A CA 1
ATOM 652 C C . PRO A 1 82 ? 24.755 16.099 -14.985 1.00 57.62 82 PRO A C 1
ATOM 654 O O . PRO A 1 82 ? 25.234 14.965 -14.747 1.00 57.62 82 PRO A O 1
#

Solvent-accessible surface area (backbone atoms only — not comparable to full-atom values): 6040 Å² total; per-residue (Å²): 131,82,81,80,78,61,62,56,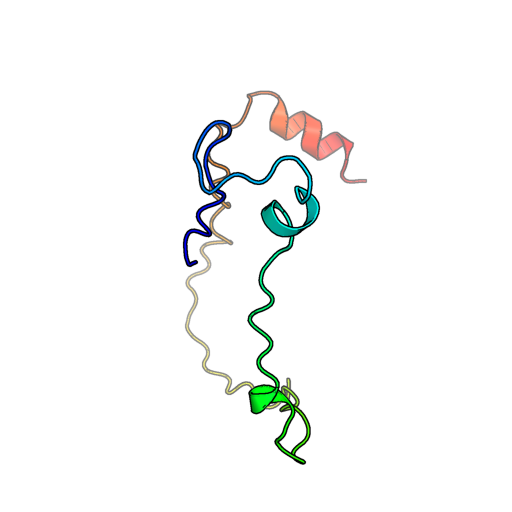89,89,39,98,78,39,52,83,92,52,54,69,73,62,70,55,78,82,72,86,77,55,65,77,84,64,68,54,94,64,77,81,88,76,86,60,83,83,71,62,73,85,72,76,70,82,70,70,88,67,70,80,77,76,80,85,81,88,64,85,83,58,96,61,50,70,63,57,52,59,76,72,55,132

Foldseek 3Di:
DPDLDQDDPPDPPDDPVPCVVSPDDDPPDDCVVVPPPDDPDDDDPVPPDPPPPVPPPPDPDDDCPVDDDDPCVVVVVVVVDD

Radius of gyration: 23.72 Å; Cα contacts (8 Å, |Δi|>4): 8; chains: 1; bounding box: 57×32×55 Å